Protein AF-A0AAE4Z831-F1 (afdb_monomer_lite)

Secondary structure (DSSP, 8-state):
--SHHHHHHHHHHHHHHHHHHHHHHHHHHHHHHHGGGS-HHHHHHHHHHHHHHHHHHHHHHHH--THHHHHHHS--------

pLDDT: mean 79.24, std 19.12, range [44.16, 98.19]

Foldseek 3Di:
DPDVVVVVQVVVLVVQLVVLVVVLVVLVVCCVVCVVVDDPVVVVVSVVSNVVSVVVNVCSVPPNDCVVVVVVVPPPDPPDDD

Sequence (82 aa):
MGEDEYSGKERRRNLELRERLDELFDLARELYNESINMSQEELDDARARIEWLAEEIYAAAVYGPIEQRSRRRDDPGSGGDE

Organism: NCBI:txid3056748

Structure (mmCIF, N/CA/C/O backbone):
data_AF-A0AAE4Z831-F1
#
_entry.id   AF-A0AAE4Z831-F1
#
loop_
_atom_site.group_PDB
_atom_site.id
_atom_site.type_symbol
_atom_site.label_atom_id
_atom_site.label_alt_id
_atom_site.label_comp_id
_atom_site.label_asym_id
_atom_site.label_entity_id
_atom_site.label_seq_id
_atom_site.pdbx_PDB_ins_code
_atom_site.Cartn_x
_atom_site.Cartn_y
_atom_site.Cartn_z
_atom_site.occupancy
_atom_site.B_iso_or_equiv
_atom_site.auth_seq_id
_atom_site.auth_comp_id
_atom_site.auth_asym_id
_atom_site.auth_atom_id
_atom_site.pdbx_PDB_model_num
ATOM 1 N N . MET A 1 1 ? 20.629 -3.888 -31.312 1.00 53.00 1 MET A N 1
ATOM 2 C CA . MET A 1 1 ? 20.048 -4.054 -29.962 1.00 53.00 1 MET A CA 1
ATOM 3 C C . MET A 1 1 ? 19.367 -2.737 -29.629 1.00 53.00 1 MET A C 1
ATOM 5 O O . MET A 1 1 ? 20.102 -1.776 -29.458 1.00 53.00 1 MET A O 1
ATOM 9 N N . GLY A 1 2 ? 18.035 -2.606 -29.682 1.00 57.91 2 GLY A N 1
ATOM 10 C CA . GLY A 1 2 ? 17.454 -1.253 -29.588 1.00 57.91 2 GLY A CA 1
ATOM 11 C C . GLY A 1 2 ? 15.982 -1.115 -29.212 1.00 57.91 2 GLY A C 1
ATOM 12 O O . GLY A 1 2 ? 15.673 -0.208 -28.456 1.00 57.91 2 GLY A O 1
ATOM 13 N N . GLU A 1 3 ? 15.081 -1.994 -29.650 1.00 52.22 3 GLU A N 1
ATOM 14 C CA . GLU A 1 3 ? 13.634 -1.753 -29.456 1.00 52.22 3 GLU A CA 1
ATOM 15 C C . GLU A 1 3 ? 12.977 -2.799 -28.539 1.00 52.22 3 GLU A C 1
ATOM 17 O O . GLU A 1 3 ? 12.253 -2.443 -27.606 1.00 52.22 3 GLU A O 1
ATOM 22 N N . ASP A 1 4 ? 13.324 -4.082 -28.691 1.00 54.41 4 ASP A N 1
ATOM 23 C CA . ASP A 1 4 ? 12.782 -5.162 -27.850 1.00 54.41 4 ASP A CA 1
ATOM 24 C C . ASP A 1 4 ? 13.191 -5.052 -26.372 1.00 54.41 4 ASP A C 1
ATOM 26 O O . ASP A 1 4 ? 12.398 -5.321 -25.466 1.00 54.41 4 ASP A O 1
ATOM 30 N N . GLU A 1 5 ? 14.424 -4.611 -26.105 1.00 52.53 5 GLU A N 1
ATOM 31 C CA . GLU A 1 5 ? 14.947 -4.497 -24.740 1.00 52.53 5 GLU A CA 1
ATOM 32 C C . GLU A 1 5 ? 14.351 -3.295 -23.984 1.00 52.53 5 GLU A C 1
ATOM 34 O O . GLU A 1 5 ? 14.129 -3.373 -22.772 1.00 52.53 5 GLU A O 1
ATOM 39 N N . TYR A 1 6 ? 14.032 -2.208 -24.698 1.00 55.31 6 TYR A N 1
ATOM 40 C CA . TYR A 1 6 ? 1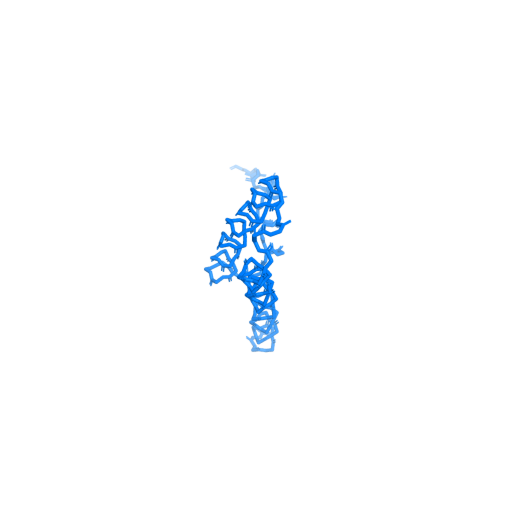3.320 -1.049 -24.149 1.00 55.31 6 TYR A CA 1
ATOM 41 C C . TYR A 1 6 ? 11.864 -1.406 -23.840 1.00 55.31 6 TYR A C 1
ATOM 43 O O . TYR A 1 6 ? 11.421 -1.215 -22.707 1.00 55.31 6 TYR A O 1
ATOM 51 N N . SER A 1 7 ? 11.176 -2.071 -24.774 1.00 67.44 7 SER A N 1
ATOM 52 C CA . SER A 1 7 ? 9.798 -2.527 -24.571 1.00 67.44 7 SER A CA 1
ATOM 53 C C . SER A 1 7 ? 9.667 -3.506 -23.395 1.00 67.44 7 SER A C 1
ATOM 55 O O . SER A 1 7 ? 8.697 -3.452 -22.638 1.00 67.44 7 SER A O 1
ATOM 57 N N . GLY A 1 8 ? 10.647 -4.393 -23.188 1.00 66.31 8 GLY A N 1
ATOM 58 C CA . GLY A 1 8 ? 10.666 -5.314 -22.046 1.00 66.31 8 GLY A CA 1
ATOM 59 C C . GLY A 1 8 ? 10.953 -4.639 -20.695 1.00 66.31 8 GLY A C 1
ATOM 60 O O . GLY A 1 8 ? 10.445 -5.083 -19.662 1.00 66.31 8 GLY A O 1
ATOM 61 N N . LYS A 1 9 ? 11.760 -3.570 -20.669 1.00 68.69 9 LYS A N 1
ATOM 62 C CA . LYS A 1 9 ? 12.020 -2.774 -19.453 1.00 68.69 9 LYS A CA 1
ATOM 63 C C . LYS A 1 9 ? 10.816 -1.907 -19.080 1.00 68.69 9 LYS A C 1
ATOM 65 O O . LYS A 1 9 ? 10.473 -1.829 -17.903 1.00 68.69 9 LYS A O 1
ATOM 70 N N . GLU A 1 10 ? 10.147 -1.313 -20.062 1.00 69.00 10 GLU A N 1
ATOM 71 C CA . GLU A 1 10 ? 8.917 -0.542 -19.850 1.00 69.00 10 GLU A CA 1
ATOM 72 C C . GLU A 1 10 ? 7.761 -1.431 -19.386 1.00 69.00 10 GLU A C 1
ATOM 74 O O . GLU A 1 10 ? 7.068 -1.089 -18.431 1.00 69.00 10 GLU A O 1
ATOM 79 N N . ARG A 1 11 ? 7.591 -2.618 -19.986 1.00 70.12 11 ARG A N 1
ATOM 80 C CA . ARG A 1 11 ? 6.579 -3.593 -19.548 1.00 70.12 11 ARG A CA 1
ATOM 81 C C . ARG A 1 11 ? 6.765 -4.020 -18.093 1.00 70.12 11 ARG A C 1
ATOM 83 O O . ARG A 1 11 ? 5.789 -4.046 -17.352 1.00 70.12 11 ARG A O 1
A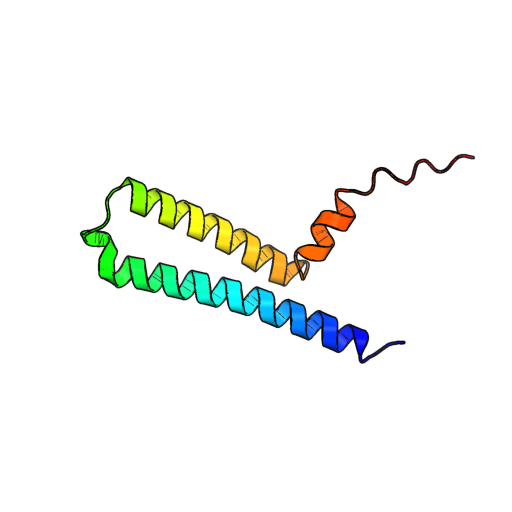TOM 90 N N . ARG A 1 12 ? 8.002 -4.307 -17.673 1.00 70.44 12 ARG A N 1
ATOM 91 C CA . ARG A 1 12 ? 8.311 -4.650 -16.274 1.00 70.44 12 ARG A CA 1
ATOM 92 C C . ARG A 1 12 ? 8.042 -3.492 -15.315 1.00 70.44 12 ARG A C 1
ATOM 94 O O . ARG A 1 12 ? 7.404 -3.703 -14.296 1.00 70.44 12 ARG A O 1
ATOM 101 N N . ARG A 1 13 ? 8.444 -2.268 -15.677 1.00 72.12 13 ARG A N 1
ATOM 102 C CA . ARG A 1 13 ? 8.148 -1.057 -14.889 1.00 72.12 13 ARG A CA 1
ATOM 103 C C . ARG A 1 13 ? 6.645 -0.855 -14.697 1.00 72.12 13 ARG A C 1
ATOM 105 O O . ARG A 1 13 ? 6.201 -0.549 -13.599 1.00 72.12 13 ARG A O 1
ATOM 112 N N . ASN A 1 14 ? 5.872 -1.042 -15.763 1.00 77.88 14 ASN A N 1
ATOM 113 C CA . ASN A 1 14 ? 4.420 -0.913 -15.713 1.00 77.88 14 ASN A CA 1
ATOM 114 C C . ASN A 1 14 ? 3.764 -2.010 -14.869 1.00 77.88 14 ASN A C 1
ATOM 116 O O . ASN A 1 14 ? 2.710 -1.759 -14.298 1.00 77.88 14 ASN A O 1
ATOM 120 N N . LEU A 1 15 ? 4.363 -3.202 -14.795 1.00 82.88 15 LEU A N 1
ATOM 121 C CA . LEU A 1 15 ? 3.882 -4.275 -13.930 1.00 82.88 15 LEU A CA 1
ATOM 122 C C . LEU A 1 15 ? 4.106 -3.929 -12.454 1.00 82.88 15 LEU A C 1
ATOM 124 O O . LEU A 1 15 ? 3.149 -3.900 -11.697 1.00 82.88 15 LEU A O 1
ATOM 128 N N . GLU A 1 16 ? 5.334 -3.564 -12.085 1.00 83.94 16 GLU A N 1
ATOM 129 C CA . GLU A 1 16 ? 5.690 -3.215 -10.703 1.00 83.94 16 GLU A CA 1
ATOM 130 C C . GLU A 1 16 ? 4.880 -2.013 -10.191 1.00 83.94 16 GLU A C 1
ATOM 132 O O . GLU A 1 16 ? 4.345 -2.036 -9.087 1.00 83.94 16 GLU A O 1
ATOM 137 N N . LEU A 1 17 ? 4.711 -0.974 -11.018 1.00 87.50 17 LEU A N 1
ATOM 138 C CA . LEU A 1 17 ? 3.879 0.177 -10.663 1.00 87.50 17 LEU A CA 1
ATOM 139 C C . LEU A 1 17 ? 2.407 -0.212 -10.460 1.00 87.50 17 LEU A C 1
ATOM 141 O O . LEU A 1 17 ? 1.763 0.304 -9.549 1.00 87.50 17 LEU A O 1
ATOM 145 N N . ARG A 1 18 ? 1.871 -1.108 -11.300 1.00 90.12 18 ARG A N 1
ATOM 146 C CA . ARG A 1 18 ? 0.497 -1.607 -11.150 1.00 90.12 18 ARG A CA 1
ATOM 147 C C . ARG A 1 18 ? 0.331 -2.381 -9.853 1.00 90.12 18 ARG A C 1
ATOM 149 O O . ARG A 1 18 ? -0.592 -2.077 -9.118 1.00 90.12 18 ARG A O 1
ATOM 156 N N . GLU A 1 19 ? 1.254 -3.282 -9.538 1.00 91.12 19 GLU A N 1
ATOM 157 C CA . GLU A 1 19 ? 1.210 -4.067 -8.300 1.00 91.12 19 GLU A CA 1
ATOM 158 C C . GLU A 1 19 ? 1.175 -3.169 -7.055 1.00 91.12 19 GLU A C 1
ATOM 160 O O . GLU A 1 19 ? 0.375 -3.400 -6.153 1.00 91.12 19 GLU A O 1
ATOM 165 N N . ARG A 1 20 ? 1.980 -2.097 -7.016 1.00 93.12 20 ARG A N 1
ATOM 166 C CA . ARG A 1 20 ? 1.962 -1.159 -5.877 1.00 93.12 20 ARG A CA 1
ATOM 167 C C . ARG A 1 20 ? 0.690 -0.317 -5.807 1.00 93.12 20 ARG A C 1
ATOM 169 O O . ARG A 1 20 ? 0.236 -0.000 -4.711 1.00 93.12 20 ARG A O 1
ATOM 176 N N . LEU A 1 21 ? 0.126 0.066 -6.952 1.00 94.94 21 LEU A N 1
ATOM 177 C CA . LEU A 1 21 ? -1.151 0.783 -6.998 1.00 94.94 21 LEU A CA 1
ATOM 178 C C . LEU A 1 21 ? -2.321 -0.112 -6.577 1.00 94.94 21 LEU A C 1
ATOM 180 O O . LEU A 1 21 ? -3.204 0.362 -5.867 1.00 94.94 21 LEU A O 1
ATOM 184 N N . ASP A 1 22 ? -2.307 -1.380 -6.984 1.00 96.19 22 ASP A N 1
ATOM 185 C CA . ASP A 1 22 ? -3.307 -2.371 -6.588 1.00 96.19 22 ASP A CA 1
ATOM 186 C C . ASP A 1 22 ? -3.238 -2.616 -5.072 1.00 96.19 22 ASP A C 1
ATOM 188 O O . ASP A 1 22 ? -4.260 -2.533 -4.396 1.00 96.19 22 ASP A O 1
ATOM 192 N N . GLU A 1 23 ? -2.035 -2.776 -4.507 1.00 95.75 23 GLU A N 1
ATOM 193 C CA . GLU A 1 23 ? -1.856 -2.917 -3.056 1.00 95.75 23 GLU A CA 1
ATOM 194 C C . GLU A 1 23 ? -2.368 -1.690 -2.281 1.00 95.75 23 GLU A C 1
ATOM 196 O O . GLU A 1 23 ? -3.062 -1.826 -1.272 1.00 95.75 23 GLU A O 1
ATOM 201 N N . LEU A 1 24 ? -2.078 -0.476 -2.764 1.00 97.19 24 LEU A N 1
ATOM 202 C CA . LEU A 1 24 ? -2.600 0.752 -2.159 1.00 97.19 24 LEU A CA 1
ATOM 203 C C . LEU A 1 24 ? -4.134 0.800 -2.207 1.00 97.19 24 LEU A C 1
ATOM 205 O O . LEU A 1 24 ? -4.768 1.263 -1.257 1.00 97.19 24 LEU A O 1
ATOM 209 N N . PHE A 1 25 ? -4.732 0.346 -3.310 1.00 97.50 25 PHE A N 1
ATOM 210 C CA . PHE A 1 25 ? -6.181 0.320 -3.470 1.00 97.50 25 PHE A CA 1
ATOM 211 C C . PHE A 1 25 ? -6.843 -0.681 -2.520 1.00 97.50 25 PHE A C 1
ATOM 213 O O . PHE A 1 25 ? -7.848 -0.343 -1.889 1.00 97.50 25 PHE A O 1
ATOM 220 N N . ASP A 1 26 ? -6.269 -1.874 -2.378 1.00 97.44 26 ASP A N 1
ATOM 221 C CA . ASP A 1 26 ? -6.761 -2.892 -1.452 1.00 97.44 26 ASP A CA 1
ATOM 222 C C . ASP A 1 26 ? -6.680 -2.407 -0.001 1.00 97.44 26 ASP A C 1
ATOM 224 O O . ASP A 1 26 ? -7.672 -2.490 0.725 1.00 97.44 26 ASP A O 1
ATOM 228 N N . LEU A 1 27 ? -5.568 -1.777 0.388 1.00 97.00 27 LEU A N 1
ATOM 229 C CA . LEU A 1 27 ? -5.395 -1.219 1.731 1.00 97.00 27 LEU A CA 1
ATOM 230 C C . LEU A 1 27 ? -6.373 -0.065 2.012 1.00 97.00 27 LEU A C 1
ATOM 232 O O . LEU A 1 27 ? -6.973 0.018 3.083 1.00 97.00 27 LEU A O 1
ATOM 236 N N . ALA A 1 28 ? -6.594 0.821 1.035 1.00 96.88 28 ALA A N 1
ATOM 237 C CA . ALA A 1 28 ? -7.587 1.888 1.160 1.00 96.88 28 ALA A CA 1
ATOM 238 C C . ALA A 1 28 ? -9.012 1.328 1.305 1.00 96.88 28 ALA A C 1
ATOM 240 O O . ALA A 1 28 ? -9.825 1.862 2.064 1.00 96.88 28 ALA A O 1
ATOM 241 N N . ARG A 1 29 ? -9.319 0.244 0.586 1.00 98.00 29 ARG A N 1
ATOM 242 C CA . ARG A 1 29 ? -10.606 -0.448 0.668 1.00 98.00 29 ARG A CA 1
ATOM 243 C C . ARG A 1 29 ? -10.790 -1.139 2.017 1.00 98.00 29 ARG A C 1
ATOM 245 O O . ARG A 1 29 ? -11.886 -1.068 2.569 1.00 98.00 29 ARG A O 1
ATOM 252 N N . GLU A 1 30 ? -9.759 -1.790 2.538 1.00 96.88 30 GLU A N 1
ATOM 253 C CA . GLU A 1 30 ? -9.761 -2.409 3.865 1.00 96.88 30 GLU A CA 1
ATOM 254 C C . GLU A 1 30 ? -10.018 -1.362 4.949 1.00 96.88 30 GLU A C 1
ATOM 256 O O . GLU A 1 30 ? -10.986 -1.481 5.696 1.00 96.88 30 GLU A O 1
ATOM 261 N N . LEU A 1 31 ? -9.262 -0.260 4.950 1.00 97.56 31 LEU A N 1
ATOM 262 C CA . LEU A 1 31 ? -9.470 0.839 5.895 1.00 97.56 31 LEU A CA 1
ATOM 263 C C . LEU A 1 31 ? -10.882 1.428 5.800 1.00 97.56 31 LEU A C 1
ATOM 265 O O . LEU A 1 31 ? -11.511 1.700 6.822 1.00 97.56 31 LEU A O 1
ATOM 269 N N . TYR A 1 32 ? -11.420 1.605 4.593 1.00 97.56 32 TYR A N 1
ATOM 270 C CA . TYR A 1 32 ? -12.784 2.108 4.426 1.00 97.56 32 TYR A CA 1
ATOM 271 C C . TYR A 1 32 ? -13.839 1.173 5.040 1.00 97.56 32 TYR A C 1
ATOM 273 O O . TYR A 1 32 ? -14.803 1.652 5.636 1.00 97.56 32 TYR A O 1
ATOM 281 N N . ASN A 1 33 ? -13.665 -0.144 4.900 1.00 97.62 33 ASN A N 1
ATOM 282 C CA . ASN A 1 33 ? -14.646 -1.127 5.362 1.00 97.62 33 ASN A CA 1
ATOM 283 C C . ASN A 1 33 ? -14.481 -1.497 6.843 1.00 97.62 33 ASN A C 1
ATOM 285 O O . ASN A 1 33 ? -15.480 -1.737 7.520 1.00 97.62 33 ASN A O 1
ATOM 289 N N . GLU A 1 34 ? -13.246 -1.565 7.341 1.00 96.56 34 GLU A N 1
ATOM 290 C CA . GLU A 1 34 ? -12.925 -2.251 8.597 1.00 96.56 34 GLU A CA 1
ATOM 291 C C . GLU A 1 34 ? -12.246 -1.367 9.648 1.00 96.56 34 GLU A C 1
ATOM 293 O O . GLU A 1 34 ? -12.147 -1.792 10.795 1.00 96.56 34 GLU A O 1
ATOM 298 N N . SER A 1 35 ? -11.869 -0.120 9.331 1.00 94.31 35 SER A N 1
ATOM 299 C CA . SER A 1 35 ? -11.118 0.752 10.262 1.00 94.31 35 SER A CA 1
ATOM 300 C C . SER A 1 35 ? -11.756 0.931 11.641 1.00 94.31 35 SER A C 1
ATOM 302 O O . SER A 1 35 ? -11.042 1.106 12.621 1.00 94.31 35 SER A O 1
ATOM 304 N N . ILE A 1 36 ? -13.086 0.865 11.753 1.00 96.31 36 ILE A N 1
ATOM 305 C CA . ILE A 1 36 ? -13.787 0.967 13.043 1.00 96.31 36 ILE A CA 1
ATOM 306 C C . ILE A 1 36 ? -13.570 -0.252 13.957 1.00 96.31 36 ILE A C 1
ATOM 308 O O . ILE A 1 36 ? -13.765 -0.152 15.167 1.00 96.31 36 ILE A O 1
ATOM 312 N N . 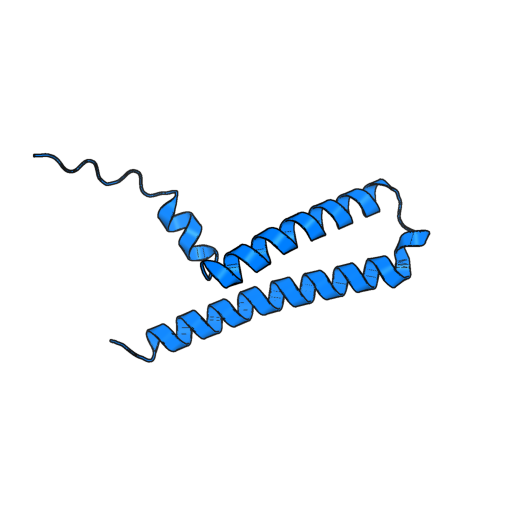ASN A 1 37 ? -13.188 -1.394 13.383 1.00 97.62 37 ASN A N 1
ATOM 313 C CA . ASN A 1 37 ? -12.913 -2.640 14.099 1.00 97.62 37 ASN A CA 1
ATOM 314 C C . ASN A 1 37 ? -11.413 -2.885 14.307 1.00 97.62 37 ASN A C 1
ATOM 316 O O . ASN A 1 37 ? -11.056 -3.828 15.009 1.00 97.62 37 ASN A O 1
ATOM 320 N N . MET A 1 38 ? -10.554 -2.056 13.712 1.00 97.19 38 MET A N 1
ATOM 321 C CA . MET A 1 38 ? -9.107 -2.143 13.865 1.00 97.19 38 MET A CA 1
ATOM 322 C C . MET A 1 38 ? -8.660 -1.515 15.185 1.00 97.19 38 MET A C 1
ATOM 324 O O . MET A 1 38 ? -9.208 -0.517 15.663 1.00 97.19 38 MET A O 1
ATOM 328 N N . SER A 1 39 ? -7.630 -2.101 15.776 1.00 98.19 39 SER A N 1
ATOM 329 C CA . SER A 1 39 ? -6.875 -1.498 16.864 1.00 98.19 39 SER A CA 1
ATOM 330 C C . SER A 1 39 ? -6.070 -0.291 16.373 1.00 98.19 39 SER A C 1
ATOM 332 O O . SER A 1 39 ? -5.806 -0.118 15.184 1.00 98.19 39 SER A O 1
ATOM 334 N N . GLN A 1 40 ? -5.636 0.555 17.309 1.00 97.31 40 GLN A N 1
ATOM 335 C CA . GLN A 1 40 ? -4.780 1.692 16.970 1.00 97.31 40 GLN A CA 1
ATOM 336 C C . GLN A 1 40 ? -3.440 1.249 16.359 1.00 97.31 40 GLN A C 1
ATOM 338 O O . GLN A 1 40 ? -2.942 1.922 15.467 1.00 97.31 40 GLN A O 1
ATOM 343 N N . GLU A 1 41 ? -2.889 0.118 16.808 1.00 98.00 41 GLU A N 1
ATOM 344 C CA . GLU A 1 41 ? -1.651 -0.455 16.266 1.00 98.00 41 GLU A CA 1
ATOM 345 C C . GLU A 1 41 ? -1.823 -0.843 14.792 1.00 98.00 41 GLU A C 1
ATOM 347 O O . GLU A 1 41 ? -1.032 -0.426 13.955 1.00 98.00 41 GLU A O 1
ATOM 352 N N . GLU A 1 42 ? -2.919 -1.525 14.448 1.00 97.75 42 GLU A N 1
ATOM 353 C CA . GLU A 1 42 ? -3.235 -1.881 13.057 1.00 97.75 42 GLU A CA 1
ATOM 354 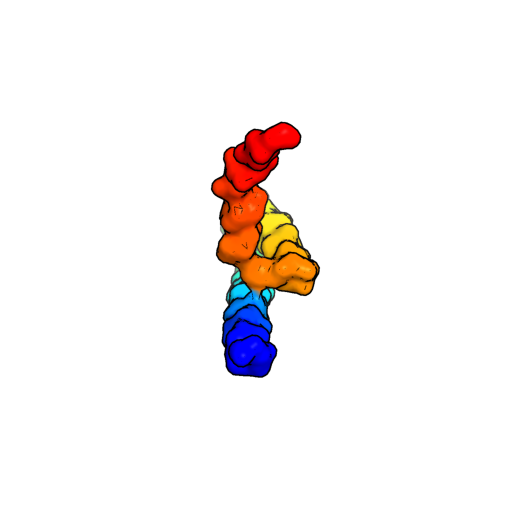C C . GLU A 1 42 ? -3.435 -0.644 12.168 1.00 97.75 42 GLU A C 1
ATOM 356 O O . GLU A 1 42 ? -3.014 -0.628 11.011 1.00 97.75 42 GLU A O 1
ATOM 361 N N . LEU A 1 43 ? -4.046 0.420 12.700 1.00 98.00 43 LEU A N 1
ATOM 362 C CA . LEU A 1 43 ? -4.204 1.684 11.976 1.00 98.00 43 LEU A CA 1
ATOM 363 C C . LEU A 1 43 ? -2.864 2.401 11.756 1.00 98.00 43 LEU A C 1
ATOM 365 O O . LEU A 1 43 ? -2.647 2.982 10.689 1.00 98.00 43 LEU A O 1
ATOM 369 N N . ASP A 1 44 ? -1.970 2.365 12.743 1.00 97.94 44 ASP A N 1
ATOM 370 C CA . ASP A 1 44 ? -0.633 2.950 12.638 1.00 97.94 44 ASP A CA 1
ATOM 371 C C . ASP A 1 44 ? 0.233 2.164 11.639 1.00 97.94 44 ASP A C 1
ATOM 373 O O . ASP A 1 44 ? 0.922 2.769 10.811 1.00 97.94 44 ASP A O 1
ATOM 377 N N . ASP A 1 45 ? 0.125 0.835 11.635 1.00 96.94 45 ASP A N 1
ATOM 378 C CA . ASP A 1 45 ? 0.777 -0.040 10.659 1.00 96.94 45 ASP A CA 1
ATOM 379 C C . ASP A 1 45 ? 0.251 0.206 9.240 1.00 96.94 45 ASP A C 1
ATOM 381 O O . ASP A 1 45 ? 1.035 0.379 8.299 1.00 96.94 45 ASP A O 1
ATOM 385 N N . ALA A 1 46 ? -1.071 0.300 9.069 1.00 96.75 46 ALA A N 1
ATOM 386 C CA . ALA A 1 46 ? -1.681 0.623 7.782 1.00 96.75 46 ALA A CA 1
ATOM 387 C C . ALA A 1 46 ? -1.233 2.006 7.284 1.00 96.75 46 ALA A C 1
ATOM 389 O O . ALA A 1 46 ? -0.909 2.174 6.105 1.00 96.75 46 ALA A O 1
ATOM 390 N N . ARG A 1 47 ? -1.131 2.997 8.178 1.00 97.00 47 ARG A N 1
ATOM 391 C CA . ARG A 1 47 ? -0.587 4.317 7.844 1.00 97.00 47 ARG A CA 1
ATOM 392 C C . ARG A 1 47 ? 0.868 4.227 7.384 1.00 97.00 47 ARG A C 1
ATOM 394 O O . ARG A 1 47 ? 1.193 4.767 6.326 1.00 97.00 47 ARG A O 1
ATOM 401 N N . ALA A 1 48 ? 1.728 3.554 8.146 1.00 97.81 48 ALA A N 1
ATOM 402 C CA . ALA A 1 48 ? 3.131 3.370 7.780 1.00 97.81 48 ALA A CA 1
ATOM 403 C C . ALA A 1 48 ? 3.265 2.660 6.422 1.00 97.81 48 ALA A C 1
ATOM 405 O O . ALA A 1 48 ? 4.124 3.013 5.608 1.00 97.81 48 ALA A O 1
ATOM 406 N N . ARG A 1 49 ? 2.372 1.704 6.132 1.00 97.44 49 ARG A N 1
ATOM 407 C CA . ARG A 1 49 ? 2.332 1.010 4.843 1.00 97.44 49 ARG A CA 1
ATOM 408 C C . ARG A 1 49 ? 1.936 1.932 3.691 1.00 97.44 49 ARG A C 1
ATOM 410 O O . ARG A 1 49 ? 2.591 1.885 2.651 1.00 97.44 49 ARG A O 1
ATOM 417 N N . ILE A 1 50 ? 0.929 2.790 3.871 1.00 97.69 50 ILE A N 1
ATOM 418 C CA . ILE A 1 50 ? 0.536 3.802 2.873 1.00 97.69 50 ILE A CA 1
ATOM 419 C C . ILE A 1 50 ? 1.692 4.764 2.593 1.00 97.69 50 ILE A C 1
ATOM 421 O O . ILE A 1 50 ? 1.990 5.037 1.430 1.00 97.69 50 ILE A O 1
ATOM 425 N N . GLU A 1 51 ? 2.349 5.268 3.640 1.00 96.75 51 GLU A N 1
ATOM 426 C CA . GLU A 1 51 ? 3.487 6.186 3.507 1.00 96.75 51 GLU A CA 1
ATOM 427 C C . GLU A 1 51 ? 4.623 5.532 2.703 1.00 96.75 51 GLU A C 1
ATOM 429 O O . GLU A 1 51 ? 5.151 6.131 1.766 1.00 96.75 51 GLU A O 1
ATOM 434 N N . TRP A 1 52 ? 4.935 4.265 2.988 1.00 95.62 52 TRP A N 1
ATOM 435 C CA . TRP A 1 52 ? 5.916 3.507 2.214 1.00 95.62 52 TRP A CA 1
ATOM 436 C C . TRP A 1 52 ? 5.486 3.288 0.754 1.00 95.62 52 TRP A C 1
ATOM 438 O O . TRP A 1 52 ? 6.284 3.502 -0.159 1.00 95.62 52 TRP A O 1
ATOM 448 N N . LEU A 1 53 ? 4.229 2.897 0.505 1.00 95.44 53 LEU A N 1
ATOM 449 C CA . LEU A 1 53 ? 3.711 2.683 -0.852 1.00 95.44 53 LEU A CA 1
ATOM 450 C C . LEU A 1 53 ? 3.770 3.961 -1.692 1.00 95.44 53 LEU A C 1
ATOM 452 O O . LEU A 1 53 ? 4.113 3.892 -2.871 1.00 95.44 53 LEU A O 1
ATOM 456 N N . ALA A 1 54 ? 3.486 5.122 -1.100 1.00 94.56 54 ALA A N 1
ATOM 457 C CA . ALA A 1 54 ? 3.559 6.407 -1.788 1.00 94.56 54 ALA A CA 1
ATOM 458 C C . ALA A 1 54 ? 4.979 6.7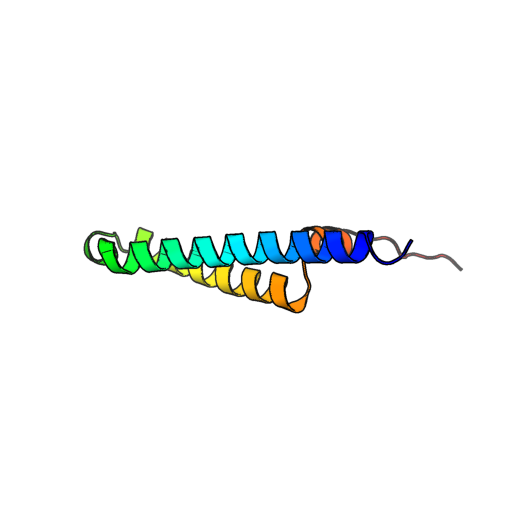09 -2.297 1.00 94.56 54 ALA A C 1
ATOM 460 O O . ALA A 1 54 ? 5.155 7.067 -3.466 1.00 94.56 54 ALA A O 1
ATOM 461 N N . GLU A 1 55 ? 5.992 6.502 -1.452 1.00 92.94 55 GLU A N 1
ATOM 462 C CA . GLU A 1 55 ? 7.401 6.674 -1.826 1.00 92.94 55 GLU A CA 1
ATOM 463 C C . GLU A 1 55 ? 7.824 5.701 -2.931 1.00 92.94 55 GLU A C 1
ATOM 465 O O . GLU A 1 55 ? 8.526 6.072 -3.875 1.00 92.94 55 GLU A O 1
ATOM 470 N N . GLU A 1 56 ? 7.362 4.458 -2.857 1.00 89.81 56 GLU A N 1
ATOM 471 C CA . GLU A 1 56 ? 7.702 3.431 -3.837 1.00 89.81 56 GLU A CA 1
ATOM 472 C C . GLU A 1 56 ? 7.026 3.663 -5.191 1.00 89.81 56 GLU A C 1
ATOM 474 O O . GLU A 1 56 ? 7.664 3.512 -6.234 1.00 89.81 56 GLU A O 1
ATOM 479 N N . ILE A 1 57 ? 5.759 4.086 -5.196 1.00 91.69 57 ILE A N 1
ATOM 480 C CA . ILE A 1 57 ? 5.029 4.482 -6.407 1.00 91.69 57 ILE A CA 1
ATOM 481 C C . ILE A 1 57 ? 5.730 5.669 -7.069 1.00 91.69 57 ILE A C 1
ATOM 483 O O . ILE A 1 57 ? 5.972 5.650 -8.280 1.00 91.69 57 ILE A O 1
ATOM 487 N N . TYR A 1 58 ? 6.107 6.682 -6.281 1.00 88.31 58 TYR A N 1
ATOM 488 C CA . TYR A 1 58 ? 6.878 7.817 -6.777 1.00 88.31 58 TYR A CA 1
ATOM 489 C C . TYR A 1 58 ? 8.218 7.360 -7.369 1.00 88.31 58 TYR A C 1
ATOM 491 O O . TYR A 1 58 ? 8.566 7.739 -8.491 1.00 88.31 58 TYR A O 1
ATOM 499 N N . ALA A 1 59 ? 8.951 6.492 -6.669 1.00 84.25 59 ALA A N 1
ATOM 500 C CA . ALA A 1 59 ? 10.230 5.981 -7.143 1.00 84.25 59 ALA A CA 1
ATOM 501 C C . ALA A 1 59 ? 10.096 5.183 -8.452 1.00 84.25 59 ALA A C 1
ATOM 503 O O . ALA A 1 59 ? 10.875 5.406 -9.383 1.00 84.25 59 ALA A O 1
ATOM 504 N N . ALA A 1 60 ? 9.095 4.309 -8.560 1.00 83.62 60 ALA A N 1
ATOM 505 C CA . ALA A 1 60 ? 8.826 3.527 -9.764 1.00 83.62 60 ALA A CA 1
ATOM 506 C C . ALA A 1 60 ? 8.432 4.419 -10.955 1.00 83.62 60 ALA A C 1
ATOM 508 O O . ALA A 1 60 ? 8.899 4.198 -12.080 1.00 83.62 60 ALA A O 1
ATOM 509 N N . ALA A 1 61 ? 7.627 5.458 -10.713 1.00 83.94 61 ALA A N 1
ATOM 510 C CA . ALA A 1 61 ? 7.207 6.411 -11.736 1.00 83.94 61 ALA A CA 1
ATOM 511 C C . ALA A 1 61 ? 8.377 7.267 -12.251 1.00 83.94 61 ALA A C 1
ATOM 513 O O . ALA A 1 61 ? 8.555 7.408 -13.462 1.00 83.94 61 ALA A O 1
ATOM 514 N N . VAL A 1 62 ? 9.200 7.807 -11.346 1.00 84.56 62 VAL A N 1
ATOM 515 C CA . VAL A 1 62 ? 10.286 8.742 -11.691 1.00 84.56 62 VAL A CA 1
ATOM 516 C C . VAL A 1 62 ? 11.544 8.018 -12.170 1.00 84.56 62 VAL A C 1
ATOM 518 O O . VAL A 1 62 ? 12.141 8.407 -13.174 1.00 84.56 62 VAL A O 1
ATOM 521 N N . TYR A 1 63 ? 11.967 6.962 -11.474 1.00 77.38 63 TYR A N 1
ATOM 522 C CA . TYR A 1 63 ? 13.266 6.318 -11.700 1.00 77.38 63 TYR A CA 1
ATOM 523 C C . TYR A 1 63 ? 13.163 4.972 -12.427 1.00 77.38 63 TYR A C 1
ATOM 525 O O . TYR A 1 63 ? 14.111 4.566 -13.103 1.00 77.38 63 TYR A O 1
ATOM 533 N N . GLY A 1 64 ? 12.011 4.305 -12.371 1.00 69.94 64 GLY A N 1
ATOM 534 C CA . GLY A 1 64 ? 11.823 2.971 -12.938 1.00 69.94 64 GLY A CA 1
ATOM 535 C C . GLY A 1 64 ? 12.062 1.830 -11.952 1.00 69.94 64 GLY A C 1
ATOM 536 O O . GLY A 1 64 ? 12.124 2.086 -10.755 1.00 69.94 64 GLY A O 1
ATOM 537 N N . PRO A 1 65 ? 12.182 0.576 -12.440 1.00 63.00 65 PRO A N 1
ATOM 538 C CA . PRO A 1 65 ? 12.145 -0.616 -11.594 1.00 63.00 65 PRO A CA 1
ATOM 539 C C . PRO A 1 65 ? 13.179 -0.599 -10.471 1.00 63.00 65 PRO A C 1
ATOM 541 O O . PRO A 1 65 ? 14.355 -0.296 -10.720 1.00 63.00 65 PRO A O 1
ATOM 544 N N . ILE A 1 66 ? 12.764 -0.977 -9.259 1.00 58.00 66 ILE A N 1
ATOM 545 C CA . ILE A 1 66 ? 13.572 -0.862 -8.034 1.00 58.00 66 ILE A CA 1
ATOM 546 C C . ILE A 1 66 ? 14.853 -1.710 -8.100 1.00 58.00 66 ILE A C 1
ATOM 548 O O . ILE A 1 66 ? 15.871 -1.326 -7.518 1.00 58.00 66 ILE A O 1
ATOM 552 N N . GLU A 1 67 ? 14.878 -2.772 -8.916 1.00 56.44 67 GLU A N 1
ATOM 553 C CA . GLU A 1 67 ? 16.079 -3.584 -9.187 1.00 56.44 67 GLU A CA 1
ATOM 554 C C . GLU A 1 67 ? 17.291 -2.761 -9.682 1.00 56.44 67 GLU A C 1
ATOM 556 O O . GLU A 1 67 ? 18.442 -3.161 -9.489 1.00 56.44 67 GLU A O 1
ATOM 561 N N . GLN A 1 68 ? 17.078 -1.588 -10.294 1.00 51.56 68 GLN A N 1
ATOM 562 C CA . GLN A 1 68 ? 18.171 -0.708 -10.733 1.00 51.56 68 GLN A CA 1
ATOM 563 C C . GLN A 1 68 ? 18.777 0.135 -9.598 1.00 51.56 68 GLN A C 1
ATOM 565 O O . GLN A 1 68 ? 19.878 0.669 -9.757 1.00 51.56 68 GLN A O 1
ATOM 570 N N . ARG A 1 69 ? 18.093 0.260 -8.454 1.00 52.62 69 ARG A N 1
ATOM 571 C CA . ARG A 1 69 ? 18.521 1.097 -7.323 1.00 52.62 69 ARG A CA 1
ATOM 572 C C . ARG A 1 69 ? 19.585 0.407 -6.469 1.00 52.62 69 ARG A C 1
ATOM 574 O O . ARG A 1 69 ? 20.539 1.071 -6.068 1.00 52.62 69 ARG A O 1
ATOM 581 N N . SER A 1 70 ? 19.473 -0.908 -6.271 1.00 49.00 70 SER A N 1
ATOM 582 C CA . SER A 1 70 ? 20.486 -1.708 -5.563 1.00 49.00 70 SER A CA 1
ATOM 583 C C . SER A 1 70 ? 21.817 -1.695 -6.323 1.00 49.00 70 SER A C 1
ATOM 585 O O . SER A 1 70 ? 22.847 -1.341 -5.766 1.00 49.00 70 SER A O 1
ATOM 587 N N . ARG A 1 71 ? 21.792 -1.854 -7.656 1.00 50.56 71 ARG A N 1
ATOM 588 C CA . ARG A 1 71 ? 23.014 -1.773 -8.485 1.00 50.56 71 ARG A CA 1
ATOM 589 C C . ARG A 1 71 ? 23.738 -0.421 -8.451 1.00 50.56 71 ARG A C 1
ATOM 591 O O . ARG A 1 71 ? 24.913 -0.384 -8.783 1.00 50.56 71 ARG A O 1
ATOM 598 N N . ARG A 1 72 ? 23.064 0.683 -8.099 1.00 49.31 72 ARG A N 1
ATOM 599 C CA . ARG A 1 72 ? 23.702 2.009 -7.967 1.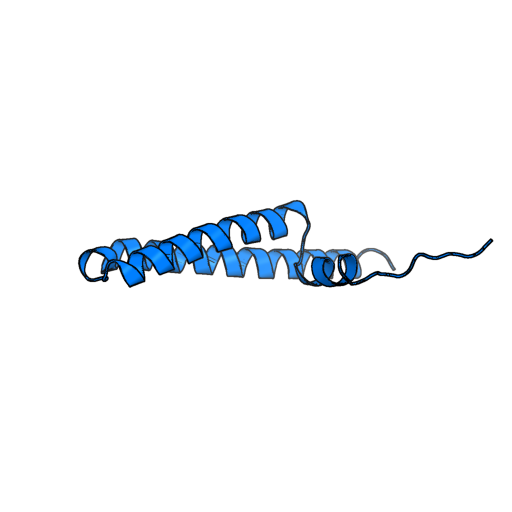00 49.31 72 ARG A CA 1
ATOM 600 C C . ARG A 1 72 ? 24.220 2.306 -6.561 1.00 49.31 72 ARG A C 1
ATOM 602 O O . ARG A 1 72 ? 25.085 3.163 -6.432 1.00 49.31 72 ARG A O 1
ATOM 609 N N . ARG A 1 73 ? 23.674 1.673 -5.516 1.00 49.69 73 ARG A N 1
ATOM 610 C CA . ARG A 1 73 ? 24.189 1.827 -4.143 1.00 49.69 73 ARG A CA 1
ATOM 611 C C . ARG A 1 73 ? 25.366 0.900 -3.855 1.00 49.69 73 ARG A C 1
ATOM 613 O O . ARG A 1 73 ? 26.200 1.258 -3.036 1.00 49.69 73 ARG A O 1
ATOM 620 N N . ASP A 1 74 ? 25.438 -0.232 -4.549 1.00 47.62 74 ASP A N 1
ATOM 621 C CA . ASP A 1 74 ? 26.463 -1.259 -4.353 1.00 47.62 74 ASP A CA 1
ATOM 622 C C . ASP A 1 74 ? 27.662 -1.142 -5.323 1.00 47.62 74 ASP A C 1
ATOM 624 O O . ASP A 1 74 ? 28.373 -2.124 -5.522 1.00 47.62 74 ASP A O 1
ATOM 628 N N . ASP A 1 75 ? 27.924 0.036 -5.912 1.00 44.16 75 ASP A N 1
ATOM 629 C CA . ASP A 1 75 ? 29.163 0.312 -6.665 1.00 44.16 75 ASP A CA 1
ATOM 630 C C . ASP A 1 75 ? 30.167 1.128 -5.821 1.00 44.16 75 ASP A C 1
ATOM 632 O O . ASP A 1 75 ? 30.171 2.359 -5.860 1.00 44.16 75 ASP A O 1
ATOM 636 N N . PRO A 1 76 ? 31.039 0.478 -5.029 1.00 53.78 76 PRO A N 1
ATOM 637 C CA . PRO A 1 76 ? 32.228 1.099 -4.450 1.00 53.78 76 PRO A CA 1
ATOM 638 C C . PRO A 1 76 ? 33.420 1.053 -5.432 1.00 53.78 76 PRO A C 1
ATOM 640 O O . PRO A 1 76 ? 34.545 0.761 -5.030 1.00 53.78 76 PRO A O 1
ATOM 643 N N . GLY A 1 77 ? 33.186 1.284 -6.729 1.00 57.94 77 GLY A N 1
ATOM 644 C CA . GLY A 1 77 ? 34.054 0.783 -7.797 1.00 57.94 77 GLY A CA 1
ATOM 645 C C . GLY A 1 77 ? 34.453 1.787 -8.873 1.00 57.94 77 GLY A C 1
ATOM 646 O O . GLY A 1 77 ? 34.509 1.418 -10.038 1.00 57.94 77 GLY A O 1
ATOM 647 N N . SER A 1 78 ? 34.795 3.027 -8.514 1.00 49.56 78 SER A N 1
ATOM 648 C CA . SER A 1 78 ? 35.573 3.894 -9.414 1.00 49.56 78 SER A CA 1
ATOM 649 C C . SER A 1 78 ? 36.717 4.592 -8.679 1.00 49.56 78 SER A C 1
ATOM 651 O O . SER A 1 78 ? 36.926 5.796 -8.805 1.00 49.56 78 SER A O 1
ATOM 653 N N . GLY A 1 79 ? 37.476 3.813 -7.905 1.00 56.97 79 GLY A N 1
ATOM 654 C CA . GLY A 1 79 ? 38.901 4.075 -7.719 1.00 56.97 79 GLY A CA 1
ATOM 655 C C . GLY A 1 79 ? 39.618 3.645 -8.994 1.00 56.97 79 GLY A C 1
ATOM 656 O O . GLY A 1 79 ? 40.018 2.493 -9.113 1.00 56.97 79 GLY A O 1
ATOM 657 N N . GLY A 1 80 ? 39.664 4.539 -9.979 1.00 49.72 80 GLY A N 1
ATOM 658 C CA . GLY A 1 80 ? 40.536 4.399 -11.136 1.00 49.72 80 GLY A CA 1
ATOM 659 C C . GLY A 1 80 ? 41.853 5.088 -10.819 1.00 49.72 80 GLY A C 1
ATOM 660 O O . GLY A 1 80 ? 41.877 6.311 -10.696 1.00 49.72 80 GLY A O 1
ATOM 661 N N . ASP A 1 81 ? 42.896 4.286 -10.631 1.00 52.34 81 ASP A N 1
ATOM 662 C CA . ASP A 1 81 ? 44.294 4.685 -10.736 1.00 52.34 81 ASP A CA 1
ATOM 663 C C . ASP A 1 81 ? 44.544 5.451 -12.047 1.00 52.34 81 ASP A C 1
ATOM 665 O O . ASP A 1 81 ? 44.157 4.970 -13.112 1.00 52.34 81 ASP A O 1
ATOM 669 N N . GLU A 1 82 ? 45.153 6.637 -11.942 1.00 47.62 82 GLU A N 1
ATOM 670 C CA . GLU A 1 82 ? 46.354 7.121 -12.664 1.00 47.62 82 GLU A CA 1
ATOM 671 C C . GLU A 1 82 ? 46.606 8.613 -12.370 1.00 47.62 82 GLU A C 1
ATOM 673 O O . GLU A 1 82 ? 45.696 9.450 -12.579 1.00 47.62 82 GLU A O 1
#

Radius of gyration: 18.36 Å; chains: 1; bounding box: 61×14×47 Å